Protein AF-A0A7J8LPM2-F1 (afdb_monomer_lite)

Foldseek 3Di:
DPPPPPPPPPPPDPDPPPPPPPVPVQAADEDEDADPDDPVVLPDLPDPDLVSVVSVVVVVCVVSHPYYHYDYDHPVVCVVVVVVVVVCVVVVPQDDDPRHGSPPPDPPPPDD

pLDDT: mean 71.03, std 18.83, range [37.66, 95.5]

Structure (mmCIF, N/CA/C/O backbone):
data_AF-A0A7J8LPM2-F1
#
_entry.id   AF-A0A7J8LPM2-F1
#
loop_
_atom_site.group_PDB
_atom_site.id
_atom_site.type_symbol
_atom_site.label_atom_id
_atom_site.label_alt_id
_atom_site.label_comp_id
_atom_site.label_asym_id
_atom_site.label_entity_id
_atom_site.label_seq_id
_atom_site.pdbx_PDB_ins_code
_atom_site.Cartn_x
_atom_site.Cartn_y
_atom_site.Cartn_z
_atom_site.occupancy
_atom_site.B_iso_or_equiv
_atom_site.auth_seq_id
_atom_site.auth_comp_id
_atom_site.auth_asym_id
_atom_site.auth_atom_id
_atom_site.pdbx_PDB_model_num
ATOM 1 N N . MET A 1 1 ? -30.823 -43.844 43.512 1.00 40.88 1 MET A N 1
ATOM 2 C CA . MET A 1 1 ? -30.180 -44.145 42.213 1.00 40.88 1 MET A CA 1
ATOM 3 C C . MET A 1 1 ? -30.986 -43.443 41.112 1.00 40.88 1 MET A C 1
ATOM 5 O O . MET A 1 1 ? -31.603 -44.057 40.266 1.00 40.88 1 MET A O 1
ATOM 9 N N . ALA A 1 2 ? -31.273 -42.147 41.238 1.00 51.34 2 ALA A N 1
ATOM 10 C CA . ALA A 1 2 ? -30.354 -41.003 41.139 1.00 51.34 2 ALA A CA 1
ATOM 11 C C . ALA A 1 2 ? -29.813 -40.720 39.719 1.00 51.34 2 ALA A C 1
ATOM 13 O O . ALA A 1 2 ? -29.027 -39.791 39.564 1.00 51.34 2 ALA A O 1
ATOM 14 N N . GLU A 1 3 ? -30.278 -41.450 38.698 1.00 52.78 3 GLU A N 1
ATOM 15 C CA . GLU A 1 3 ? -29.857 -41.228 37.304 1.00 52.78 3 GLU A CA 1
ATOM 16 C C . GLU A 1 3 ? -30.965 -40.756 36.351 1.00 52.78 3 GLU A C 1
ATOM 18 O O . GLU A 1 3 ? -30.648 -40.198 35.307 1.00 52.78 3 GLU A O 1
ATOM 23 N N . TYR A 1 4 ? -32.250 -40.862 36.708 1.00 46.81 4 TYR A N 1
ATOM 24 C CA . TYR A 1 4 ? -33.336 -40.554 35.759 1.00 46.81 4 TYR A CA 1
ATOM 25 C C . TYR A 1 4 ? -33.926 -39.130 35.850 1.00 46.81 4 TYR A C 1
ATOM 27 O O . TYR A 1 4 ? -34.658 -38.704 34.965 1.00 46.81 4 TYR A O 1
ATOM 35 N N . GLU A 1 5 ? -33.561 -38.346 36.869 1.00 51.12 5 GLU A N 1
ATOM 36 C CA . GLU A 1 5 ? -34.107 -36.989 37.107 1.00 51.12 5 GLU A CA 1
ATOM 37 C C . GLU A 1 5 ? -33.076 -35.864 36.868 1.00 51.12 5 GLU A C 1
ATOM 39 O O . GLU A 1 5 ? -33.294 -34.710 37.230 1.00 51.12 5 GLU A O 1
ATOM 44 N N . ARG A 1 6 ? -31.929 -36.167 36.237 1.00 44.16 6 ARG A N 1
ATOM 45 C CA . ARG A 1 6 ? -30.886 -35.167 35.913 1.00 44.16 6 ARG A CA 1
ATOM 46 C C . ARG A 1 6 ? -31.003 -34.548 34.515 1.00 44.16 6 ARG A C 1
ATOM 48 O O . ARG A 1 6 ? -30.227 -33.656 34.191 1.00 44.16 6 ARG A O 1
ATOM 55 N N . MET A 1 7 ? -31.985 -34.952 33.705 1.00 51.34 7 MET A N 1
ATOM 56 C CA . MET A 1 7 ? -32.173 -34.442 32.333 1.00 51.34 7 MET A CA 1
ATOM 57 C C . MET A 1 7 ? -33.468 -33.640 32.115 1.00 51.34 7 MET A C 1
ATOM 59 O O . MET A 1 7 ? -33.910 -33.477 30.982 1.00 51.34 7 MET A O 1
ATOM 63 N N . LYS A 1 8 ? -34.083 -33.095 33.175 1.00 55.97 8 LYS A N 1
ATOM 64 C CA . LYS A 1 8 ? -35.316 -32.285 33.061 1.00 55.97 8 LYS A CA 1
ATOM 65 C C . LYS A 1 8 ? -35.225 -30.860 33.614 1.00 55.97 8 LYS A C 1
ATOM 67 O O . LYS A 1 8 ? -36.249 -30.231 33.867 1.00 55.97 8 LYS A O 1
ATOM 72 N N . ALA A 1 9 ? -34.013 -30.319 33.753 1.00 53.06 9 ALA A N 1
ATOM 73 C CA . ALA A 1 9 ? -33.802 -28.969 34.285 1.00 53.06 9 ALA A CA 1
ATOM 74 C C . ALA A 1 9 ? -32.753 -28.125 33.532 1.00 53.06 9 ALA A C 1
ATOM 76 O O . ALA A 1 9 ? -32.191 -27.199 34.106 1.00 53.06 9 ALA A O 1
ATOM 77 N N . MET A 1 10 ? -32.533 -28.367 32.236 1.00 44.91 10 MET A N 1
ATOM 78 C CA . MET A 1 10 ? -31.903 -27.374 31.353 1.00 44.91 10 MET A CA 1
ATOM 79 C C . MET A 1 10 ? -32.964 -26.787 30.420 1.00 44.91 10 MET A C 1
ATOM 81 O O . MET A 1 10 ? -33.069 -27.109 29.241 1.00 44.91 10 MET A O 1
ATOM 85 N N . LYS A 1 11 ? -33.796 -25.917 31.003 1.00 52.72 11 LYS A N 1
ATOM 86 C CA . LYS A 1 11 ? -34.533 -24.896 30.255 1.00 52.72 11 LYS A CA 1
ATOM 87 C C . LYS A 1 11 ? -33.496 -24.051 29.520 1.00 52.72 11 LYS A C 1
ATOM 89 O O . LYS A 1 11 ? -32.777 -23.281 30.147 1.00 52.72 11 LYS A O 1
ATOM 94 N N . ILE A 1 12 ? -33.407 -24.230 28.208 1.00 52.84 12 ILE A N 1
ATOM 95 C CA . ILE A 1 12 ? -32.658 -23.353 27.308 1.00 52.84 12 ILE A CA 1
ATOM 96 C C . ILE A 1 12 ? -33.236 -21.941 27.495 1.00 52.84 12 ILE A C 1
ATOM 98 O O . ILE A 1 12 ? -34.428 -21.767 27.232 1.00 52.84 12 ILE A O 1
ATOM 102 N N . PRO A 1 13 ? -32.478 -20.937 27.972 1.00 48.75 13 PRO A N 1
ATOM 103 C CA . PRO A 1 13 ? -32.971 -19.569 27.964 1.00 48.75 13 PRO A CA 1
ATOM 104 C C . PRO A 1 13 ? -33.079 -19.116 26.499 1.00 48.75 13 PRO A C 1
ATOM 106 O O . PRO A 1 13 ? -32.063 -19.074 25.800 1.00 48.75 13 PRO A O 1
ATOM 109 N N . PRO A 1 14 ? -34.277 -18.770 25.997 1.00 50.62 14 PRO A N 1
ATOM 110 C CA . PRO A 1 14 ? -34.460 -18.338 24.622 1.00 50.62 14 PRO A CA 1
ATOM 111 C C . PRO A 1 14 ? -34.166 -16.841 24.535 1.00 50.62 14 PRO A C 1
ATOM 113 O O . PRO A 1 14 ? -35.047 -16.060 24.212 1.00 50.62 14 PRO A O 1
ATOM 116 N N . ASN A 1 15 ? -32.963 -16.415 24.919 1.00 54.00 15 ASN A N 1
ATOM 117 C CA . ASN A 1 15 ? -32.517 -15.042 24.695 1.00 54.00 15 ASN A CA 1
ATOM 118 C C . ASN A 1 15 ? -31.021 -14.888 24.986 1.00 54.00 15 ASN A C 1
ATOM 120 O O . ASN A 1 15 ? -30.614 -14.198 25.915 1.00 54.00 15 ASN A O 1
ATOM 124 N N . MET A 1 16 ? -30.177 -15.541 24.194 1.00 37.75 16 MET A N 1
ATOM 125 C CA . MET A 1 16 ? -28.843 -14.997 23.965 1.00 37.75 16 MET A CA 1
ATOM 126 C C . MET A 1 16 ? -28.893 -14.279 22.629 1.00 37.75 16 MET A C 1
ATOM 128 O O . MET A 1 16 ? -28.505 -14.811 21.593 1.00 37.75 16 MET A O 1
ATOM 132 N N . ASN A 1 17 ? -29.426 -13.059 22.681 1.00 48.38 17 ASN A N 1
ATOM 133 C CA . ASN A 1 17 ? -29.132 -12.008 21.728 1.00 48.38 17 ASN A CA 1
ATOM 134 C C . ASN A 1 17 ? -27.610 -11.810 21.749 1.00 48.38 17 ASN A C 1
ATOM 136 O O . ASN A 1 17 ? -27.070 -11.041 22.541 1.00 48.38 17 ASN A O 1
ATOM 140 N N . ARG A 1 18 ? -26.906 -12.610 20.943 1.00 41.31 18 ARG A N 1
ATOM 141 C CA . ARG A 1 18 ? -25.456 -12.564 20.748 1.00 41.31 18 ARG A CA 1
ATOM 142 C C . ARG A 1 18 ? -25.112 -11.364 19.874 1.00 41.31 18 ARG A C 1
ATOM 144 O O . ARG A 1 18 ? -24.443 -11.485 18.857 1.00 41.31 18 ARG A O 1
ATOM 151 N N . ASN A 1 19 ? -25.543 -10.189 20.316 1.00 40.03 19 ASN A N 1
ATOM 152 C CA . ASN A 1 19 ? -24.839 -8.957 20.037 1.00 40.03 19 ASN A CA 1
ATOM 153 C C . ASN A 1 19 ? -23.576 -8.971 20.894 1.00 40.03 19 ASN A C 1
ATOM 155 O O . ASN A 1 19 ? -23.446 -8.209 21.848 1.00 40.03 19 ASN A O 1
ATOM 159 N N . TYR A 1 20 ? -22.608 -9.806 20.517 1.00 42.62 20 TYR A N 1
ATOM 160 C CA . TYR A 1 20 ? -21.223 -9.409 20.703 1.00 42.62 20 TYR A CA 1
ATOM 161 C C . TYR A 1 20 ? -20.982 -8.297 19.676 1.00 42.62 20 TYR A C 1
ATOM 163 O O . TYR A 1 20 ? -20.314 -8.483 18.665 1.00 42.62 20 TYR A O 1
ATOM 171 N N . ARG A 1 21 ? -21.575 -7.119 19.914 1.00 42.75 21 ARG A N 1
ATOM 172 C CA . ARG A 1 21 ? -20.892 -5.890 19.546 1.00 42.75 21 ARG A CA 1
ATOM 173 C C . ARG A 1 21 ? -19.687 -5.882 20.462 1.00 42.75 21 ARG A C 1
ATOM 175 O O . ARG A 1 21 ? -19.736 -5.363 21.570 1.00 42.75 21 ARG A O 1
ATOM 182 N N . ILE A 1 22 ? -18.638 -6.564 20.023 1.00 50.50 22 ILE A N 1
ATOM 183 C CA . ILE A 1 22 ? -17.316 -6.121 20.384 1.00 50.50 22 ILE A CA 1
ATOM 184 C C . ILE A 1 22 ? -17.299 -4.722 19.768 1.00 50.50 22 ILE A C 1
ATOM 186 O O . ILE A 1 22 ? -17.231 -4.566 18.550 1.00 50.50 22 ILE A O 1
ATOM 190 N N . GLU A 1 23 ? -17.539 -3.703 20.589 1.00 50.66 23 GLU A N 1
ATOM 191 C CA . GLU A 1 23 ? -16.951 -2.399 20.330 1.00 50.66 23 GLU A CA 1
ATOM 192 C C . GLU A 1 23 ? -15.443 -2.658 20.397 1.00 50.66 23 GLU A C 1
ATOM 194 O O . GLU A 1 23 ? -14.805 -2.463 21.426 1.00 50.66 23 GLU A O 1
ATOM 199 N N . GLU A 1 24 ? -14.894 -3.267 19.339 1.00 59.62 24 GLU A N 1
ATOM 200 C CA . GLU A 1 24 ? -13.465 -3.241 19.102 1.00 59.62 24 GLU A CA 1
ATOM 201 C C . GLU A 1 24 ? -13.183 -1.762 18.928 1.00 59.62 24 GLU A C 1
ATOM 203 O O . GLU A 1 24 ? -13.648 -1.148 17.965 1.00 59.62 24 GLU A O 1
ATOM 208 N N . ASP A 1 25 ? -12.553 -1.181 19.946 1.00 72.81 25 ASP A N 1
ATOM 209 C CA . ASP A 1 25 ? -12.075 0.189 19.925 1.00 72.81 25 ASP A CA 1
ATOM 210 C C . ASP A 1 25 ? -11.389 0.403 18.575 1.00 72.81 25 ASP A C 1
ATOM 212 O O . ASP A 1 25 ? -10.433 -0.305 18.235 1.00 72.81 25 ASP A O 1
ATOM 216 N N . ILE A 1 26 ? -11.986 1.254 17.737 1.00 72.62 26 ILE A N 1
ATOM 217 C CA . ILE A 1 26 ? -11.615 1.331 16.327 1.00 72.62 26 ILE A CA 1
ATOM 218 C C . ILE A 1 26 ? -10.122 1.695 16.289 1.00 72.62 26 ILE A C 1
ATOM 220 O O . ILE A 1 26 ? -9.735 2.731 16.834 1.00 72.62 26 ILE A O 1
ATOM 224 N N . PRO A 1 27 ? -9.257 0.876 15.668 1.00 85.69 27 PRO A N 1
ATOM 225 C CA . PRO A 1 27 ? -7.823 0.994 15.869 1.00 85.69 27 PRO A CA 1
ATOM 226 C C . PRO A 1 27 ? -7.274 2.322 15.338 1.00 85.69 27 PRO A C 1
ATOM 228 O O . PRO A 1 27 ? -7.667 2.814 14.273 1.00 85.69 27 PRO A O 1
ATOM 231 N N . ARG A 1 28 ? -6.308 2.875 16.078 1.00 91.06 28 ARG A N 1
ATOM 232 C CA . ARG A 1 28 ? -5.451 3.986 15.647 1.00 91.06 28 ARG A CA 1
ATOM 233 C C . ARG A 1 28 ? -4.123 3.403 15.186 1.00 91.06 28 ARG A C 1
ATOM 235 O O . ARG A 1 28 ? -3.488 2.656 15.928 1.00 91.06 28 ARG A O 1
ATOM 242 N N . VAL A 1 29 ? -3.714 3.712 13.961 1.00 90.56 29 VAL A N 1
ATOM 243 C CA . VAL A 1 29 ? -2.535 3.097 13.336 1.00 90.56 29 VAL A CA 1
ATOM 244 C C . VAL A 1 29 ? -1.554 4.140 12.817 1.00 90.56 29 VAL A C 1
ATOM 246 O O . VAL A 1 29 ? -1.949 5.168 12.269 1.00 90.56 29 VAL A O 1
ATOM 249 N N . THR A 1 30 ? -0.262 3.836 12.940 1.00 91.38 30 THR A N 1
ATOM 250 C CA . THR A 1 30 ? 0.824 4.617 12.337 1.00 91.38 30 THR A CA 1
ATOM 251 C C . THR A 1 30 ? 1.458 3.816 11.208 1.00 91.38 30 THR A C 1
ATOM 253 O O . THR A 1 30 ? 1.932 2.700 11.416 1.00 91.38 30 THR A O 1
ATOM 256 N N . ILE A 1 31 ? 1.480 4.394 10.010 1.00 90.00 31 ILE A N 1
ATOM 257 C CA . ILE A 1 31 ? 2.105 3.823 8.819 1.00 90.00 31 ILE A CA 1
ATOM 258 C C . ILE A 1 31 ? 3.464 4.492 8.624 1.00 90.00 31 ILE A C 1
ATOM 260 O O . ILE A 1 31 ? 3.544 5.691 8.343 1.00 90.00 31 ILE A O 1
ATOM 264 N N . HIS A 1 32 ? 4.528 3.700 8.748 1.00 92.38 32 HIS A N 1
ATOM 265 C CA . HIS A 1 32 ? 5.892 4.127 8.453 1.00 92.38 32 HIS A CA 1
ATOM 266 C C . HIS A 1 32 ? 6.239 3.875 6.985 1.00 92.38 32 HIS A C 1
ATOM 268 O O . HIS A 1 32 ? 5.957 2.802 6.454 1.00 92.38 32 HIS A O 1
ATOM 274 N N . PHE A 1 33 ? 6.877 4.846 6.337 1.00 90.50 33 PHE A N 1
ATOM 275 C CA . PHE A 1 33 ? 7.304 4.727 4.943 1.00 90.50 33 PHE A CA 1
ATOM 276 C C . PHE A 1 33 ? 8.568 5.554 4.678 1.00 90.50 33 PHE A C 1
ATOM 278 O O . PHE A 1 33 ? 8.796 6.572 5.324 1.00 90.50 33 PHE A O 1
ATOM 285 N N . ASP A 1 34 ? 9.385 5.133 3.716 1.00 91.50 34 ASP A N 1
ATOM 286 C CA . ASP A 1 34 ? 10.625 5.814 3.301 1.00 91.50 34 ASP A CA 1
ATOM 287 C C . ASP A 1 34 ? 10.538 6.453 1.903 1.00 91.50 34 ASP A C 1
ATOM 289 O O . ASP A 1 34 ? 11.494 7.057 1.413 1.00 91.50 34 ASP A O 1
ATOM 293 N N . ALA A 1 35 ? 9.387 6.311 1.243 1.00 86.94 35 ALA A N 1
ATOM 294 C CA . ALA A 1 35 ? 9.101 6.951 -0.033 1.00 86.94 35 ALA A CA 1
ATOM 295 C C . ALA A 1 35 ? 8.736 8.433 0.153 1.00 86.94 35 ALA A C 1
ATOM 297 O O . ALA A 1 35 ? 8.167 8.837 1.165 1.00 86.94 35 ALA A O 1
ATOM 298 N N . VAL A 1 36 ? 8.993 9.255 -0.863 1.00 77.69 36 VAL A N 1
ATOM 299 C CA . VAL A 1 36 ? 8.492 10.635 -0.884 1.00 77.69 36 VAL A CA 1
ATOM 300 C C . VAL A 1 36 ? 6.984 10.582 -1.155 1.00 77.69 36 VAL A C 1
ATOM 302 O O . VAL A 1 36 ? 6.558 10.396 -2.292 1.00 77.69 36 VAL A O 1
ATOM 305 N N . PHE A 1 37 ? 6.169 10.676 -0.102 1.00 66.62 37 PHE A N 1
ATOM 306 C CA . PHE A 1 37 ? 4.707 10.647 -0.203 1.00 66.62 37 PHE A CA 1
ATOM 307 C C . PHE A 1 37 ? 4.150 12.061 -0.400 1.00 66.62 37 PHE A C 1
ATOM 309 O O . PHE A 1 37 ? 4.256 12.902 0.492 1.00 66.62 37 PHE A O 1
ATOM 316 N N . ASP A 1 38 ? 3.516 12.317 -1.548 1.00 64.50 38 ASP A N 1
ATOM 317 C CA . ASP A 1 38 ? 2.707 13.523 -1.753 1.00 64.50 38 ASP A CA 1
ATOM 318 C C . ASP A 1 38 ? 1.233 13.210 -1.463 1.00 64.50 38 ASP A C 1
ATOM 320 O O . ASP A 1 38 ? 0.527 12.596 -2.270 1.00 64.50 38 ASP A O 1
ATOM 324 N N . SER A 1 39 ? 0.751 13.659 -0.302 1.00 62.19 39 SER A N 1
ATOM 325 C CA . SER A 1 39 ? -0.631 13.463 0.151 1.00 62.19 39 SER A CA 1
ATOM 326 C C . SER A 1 39 ? -1.680 14.102 -0.770 1.00 62.19 39 SER A C 1
ATOM 328 O O . SER A 1 39 ? -2.865 13.769 -0.674 1.00 62.19 39 SER A O 1
ATOM 330 N N . ARG A 1 40 ? -1.272 14.981 -1.700 1.00 59.16 40 ARG A N 1
ATOM 331 C CA . ARG A 1 40 ? -2.167 15.617 -2.679 1.00 59.16 40 ARG A CA 1
ATOM 332 C C . ARG A 1 40 ? -2.732 14.628 -3.700 1.00 59.16 40 ARG A C 1
ATOM 334 O O . ARG A 1 40 ? -3.880 14.793 -4.106 1.00 59.16 40 ARG A O 1
ATOM 341 N N . ASN A 1 41 ? -1.992 13.572 -4.043 1.00 57.19 41 ASN A N 1
ATOM 342 C CA . ASN A 1 41 ? -2.429 12.562 -5.019 1.00 57.19 41 ASN A CA 1
ATOM 343 C C . ASN A 1 41 ? -3.358 11.489 -4.425 1.00 57.19 41 ASN A C 1
ATOM 345 O O . ASN A 1 41 ? -3.999 10.743 -5.158 1.00 57.19 41 ASN A O 1
ATOM 349 N N . PHE A 1 42 ? -3.498 11.434 -3.097 1.00 60.03 42 PHE A N 1
ATOM 350 C CA . PHE A 1 42 ? -4.348 10.448 -2.423 1.00 60.03 42 PHE A CA 1
ATOM 351 C C . PHE A 1 42 ? -5.857 10.721 -2.591 1.00 60.03 42 PHE A C 1
ATOM 353 O O . PHE A 1 42 ? -6.678 9.878 -2.238 1.00 60.03 42 PHE A O 1
ATOM 360 N N . LYS A 1 43 ? -6.248 11.897 -3.109 1.00 58.97 43 LYS A N 1
ATOM 361 C CA . LYS A 1 43 ? -7.652 12.348 -3.167 1.00 58.97 43 LYS A CA 1
ATOM 362 C C . LYS A 1 43 ? -8.426 11.928 -4.421 1.00 58.97 43 LYS A C 1
ATOM 364 O O . LYS A 1 43 ? -9.651 11.971 -4.386 1.00 58.97 43 LYS A O 1
ATOM 369 N N . SER A 1 44 ? -7.771 11.524 -5.510 1.00 57.47 44 SER A N 1
ATOM 370 C CA . SER A 1 44 ? -8.461 11.203 -6.768 1.00 57.47 44 SER A CA 1
ATOM 371 C C . SER A 1 44 ? -8.259 9.743 -7.175 1.00 57.47 44 SER A C 1
ATOM 373 O O . SER A 1 44 ? -7.331 9.411 -7.903 1.00 57.47 44 SER A O 1
ATOM 375 N N . ALA A 1 45 ? -9.189 8.873 -6.780 1.00 57.31 45 ALA A N 1
ATOM 376 C CA . ALA A 1 45 ? -9.292 7.488 -7.262 1.00 57.31 45 ALA A CA 1
ATOM 377 C C . ALA A 1 45 ? -9.915 7.377 -8.679 1.00 57.31 45 ALA A C 1
ATOM 379 O O . ALA A 1 45 ? -10.513 6.357 -9.029 1.00 57.31 45 ALA A O 1
ATOM 380 N N . ILE A 1 46 ? -9.836 8.455 -9.471 1.00 59.62 46 ILE A N 1
ATOM 381 C CA . ILE A 1 46 ? -10.463 8.566 -10.801 1.00 59.62 46 ILE A CA 1
ATOM 382 C C . ILE A 1 46 ? -9.629 7.834 -11.867 1.00 59.62 46 ILE A C 1
ATOM 384 O O . ILE A 1 46 ? -10.157 7.451 -12.910 1.00 59.62 46 ILE A O 1
ATOM 388 N N . ASP A 1 47 ? -8.347 7.592 -11.594 1.00 64.25 47 ASP A N 1
ATOM 389 C CA . ASP A 1 47 ? -7.473 6.842 -12.491 1.00 64.25 47 ASP A CA 1
ATOM 390 C C . ASP A 1 47 ? -7.870 5.347 -12.541 1.00 64.25 47 ASP A C 1
ATOM 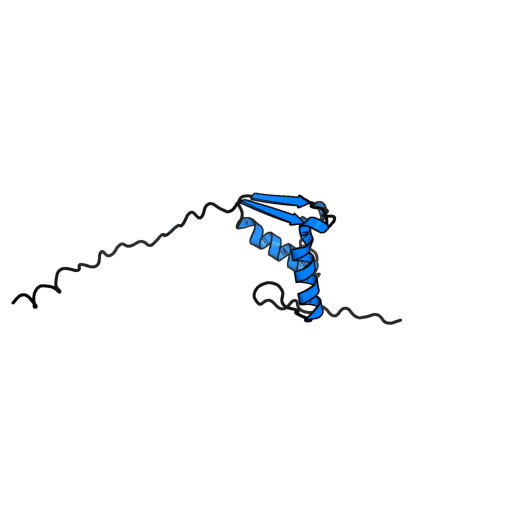392 O O . ASP A 1 47 ? -8.145 4.724 -11.514 1.00 64.25 47 ASP A O 1
ATOM 396 N N . LYS A 1 48 ? -7.929 4.777 -13.753 1.00 70.19 48 LYS A N 1
ATOM 397 C CA . LYS A 1 48 ? -8.205 3.350 -14.019 1.00 70.19 48 LYS A CA 1
ATOM 398 C C . LYS A 1 48 ? -6.925 2.503 -14.079 1.00 70.19 48 LYS A C 1
ATOM 400 O O . LYS A 1 48 ? -6.994 1.327 -14.424 1.00 70.19 48 LYS A O 1
ATOM 405 N N . SER A 1 49 ? -5.766 3.088 -13.784 1.00 79.62 49 SER A N 1
ATOM 406 C CA . SER A 1 49 ? -4.504 2.365 -13.656 1.00 79.62 49 SER A CA 1
ATOM 407 C C . SER A 1 49 ? -4.518 1.369 -12.488 1.00 79.62 49 SER A C 1
ATOM 409 O O . SER A 1 49 ? -5.342 1.452 -11.574 1.00 79.62 49 SER A O 1
ATOM 411 N N . VAL A 1 50 ? -3.547 0.449 -12.483 1.00 78.00 50 VAL A N 1
ATOM 412 C CA . VAL A 1 50 ? -3.280 -0.452 -11.345 1.00 78.00 50 VAL A CA 1
ATOM 413 C C . VAL A 1 50 ? -3.100 0.343 -10.045 1.00 78.00 50 VAL A C 1
ATOM 415 O O . VAL A 1 50 ? -3.622 -0.039 -9.002 1.00 78.00 50 VAL A O 1
ATOM 418 N N . ILE A 1 51 ? -2.439 1.502 -10.117 1.00 79.31 51 ILE A N 1
ATOM 419 C CA . ILE A 1 51 ? -2.268 2.405 -8.974 1.00 79.31 51 ILE A CA 1
ATOM 420 C C . ILE A 1 51 ? -3.612 2.975 -8.510 1.00 79.31 51 ILE A C 1
ATOM 422 O O . ILE A 1 51 ? -3.870 3.025 -7.310 1.00 79.31 51 ILE A O 1
ATOM 426 N N . GLY A 1 52 ? -4.495 3.357 -9.434 1.00 79.56 52 GLY A N 1
ATOM 427 C CA . GLY A 1 52 ? -5.841 3.825 -9.103 1.00 79.56 52 GLY A CA 1
ATOM 428 C C . GLY A 1 52 ? -6.699 2.769 -8.395 1.00 79.56 52 GLY A C 1
ATOM 429 O O . GLY A 1 52 ? -7.424 3.107 -7.455 1.00 79.56 52 GLY A O 1
ATOM 430 N N . ALA A 1 53 ? -6.580 1.496 -8.790 1.00 80.62 53 ALA A N 1
ATOM 431 C CA . ALA A 1 53 ? -7.232 0.375 -8.106 1.00 80.62 53 ALA A CA 1
ATOM 432 C C . ALA A 1 53 ? -6.706 0.212 -6.669 1.00 80.62 53 ALA A C 1
ATOM 434 O O . ALA A 1 53 ? -7.491 0.245 -5.725 1.00 80.62 53 ALA A O 1
ATOM 435 N N . ILE A 1 54 ? -5.381 0.198 -6.494 1.00 81.31 54 ILE A N 1
ATOM 436 C CA . ILE A 1 54 ? -4.731 0.125 -5.175 1.00 81.31 54 ILE A CA 1
ATOM 437 C C . ILE A 1 54 ? -5.163 1.293 -4.274 1.00 81.31 54 ILE A C 1
ATOM 439 O O . ILE A 1 54 ? -5.517 1.094 -3.113 1.00 81.31 54 ILE A O 1
ATOM 443 N N . ILE A 1 55 ? -5.172 2.528 -4.796 1.00 81.12 55 ILE A N 1
ATOM 444 C CA . ILE A 1 55 ? -5.613 3.712 -4.040 1.00 81.12 55 ILE A CA 1
ATOM 445 C C . ILE A 1 55 ? -7.067 3.547 -3.595 1.00 81.12 55 ILE A C 1
ATOM 447 O O . ILE A 1 55 ? -7.393 3.856 -2.450 1.00 81.12 55 ILE A O 1
ATOM 451 N N . ARG A 1 56 ? -7.942 3.057 -4.477 1.00 82.44 56 ARG A N 1
ATOM 452 C CA . ARG A 1 56 ? -9.354 2.824 -4.162 1.00 82.44 56 ARG A CA 1
ATOM 453 C C . ARG A 1 56 ? -9.522 1.808 -3.040 1.00 82.44 56 ARG A C 1
ATOM 455 O O . ARG A 1 56 ? -10.286 2.071 -2.115 1.00 82.44 56 ARG A O 1
ATOM 462 N N . ASP A 1 57 ? -8.787 0.707 -3.081 1.00 84.06 57 ASP A N 1
ATOM 463 C CA . ASP A 1 57 ? -8.856 -0.318 -2.040 1.00 84.06 57 ASP A CA 1
ATOM 464 C C . ASP A 1 57 ? -8.374 0.222 -0.693 1.00 84.06 57 ASP A C 1
ATOM 466 O O . ASP A 1 57 ? -9.031 0.011 0.329 1.00 84.06 57 ASP A O 1
ATOM 470 N N . ILE A 1 58 ? -7.302 1.022 -0.684 1.00 82.88 58 ILE A N 1
ATOM 471 C CA . ILE A 1 58 ? -6.845 1.716 0.528 1.00 82.88 58 ILE A CA 1
ATOM 472 C C . ILE A 1 58 ? -7.941 2.653 1.065 1.00 82.88 58 ILE A C 1
ATOM 474 O O . ILE A 1 58 ? -8.222 2.640 2.266 1.00 82.88 58 ILE A O 1
ATOM 478 N N . GLN A 1 59 ? -8.600 3.441 0.204 1.00 83.88 59 GLN A N 1
ATOM 479 C CA . GLN A 1 59 ? -9.712 4.308 0.626 1.00 83.88 59 GLN A CA 1
ATOM 480 C C . GLN A 1 59 ? -10.889 3.505 1.186 1.00 83.88 59 GLN A C 1
ATOM 482 O O . GLN A 1 59 ? -11.482 3.920 2.176 1.00 83.88 59 GLN A O 1
ATOM 487 N N . ASN A 1 60 ? -11.203 2.347 0.603 1.00 86.00 60 ASN A N 1
ATOM 488 C CA . ASN A 1 60 ? -12.285 1.480 1.072 1.00 86.00 60 ASN A CA 1
ATOM 489 C C . ASN A 1 60 ? -11.989 0.860 2.444 1.00 86.00 60 ASN A C 1
ATOM 491 O O . ASN A 1 60 ? -12.916 0.578 3.199 1.00 86.00 60 ASN A O 1
ATOM 495 N N . LYS A 1 61 ? -10.711 0.661 2.786 1.00 85.50 61 LYS A N 1
ATOM 496 C CA . LYS A 1 61 ? -10.281 0.151 4.099 1.00 85.50 61 LYS A CA 1
ATOM 497 C C . LYS A 1 61 ? -10.151 1.244 5.158 1.00 85.50 61 LYS A C 1
ATOM 499 O O . LYS A 1 61 ? -10.205 0.945 6.346 1.00 85.50 61 LYS A O 1
ATOM 504 N N . LYS A 1 62 ? -10.011 2.508 4.752 1.00 85.50 62 LYS A N 1
ATOM 505 C CA . LYS A 1 62 ? -9.853 3.653 5.659 1.00 85.50 62 LYS A CA 1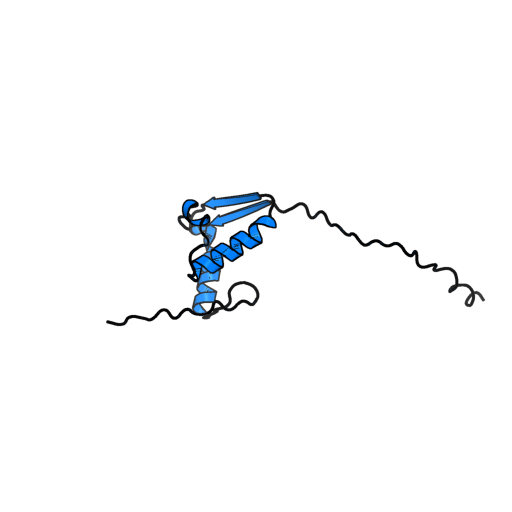
ATOM 506 C C . LYS A 1 62 ? -10.940 3.766 6.749 1.00 85.50 62 LYS A C 1
ATOM 508 O O . LYS A 1 62 ? -10.557 4.060 7.877 1.00 85.50 62 LYS A O 1
ATOM 513 N N . PRO A 1 63 ? -12.244 3.519 6.489 1.00 87.62 63 PRO A N 1
ATOM 514 C CA . PRO A 1 63 ? -13.287 3.598 7.517 1.00 87.62 63 PRO A CA 1
ATOM 515 C C . PRO A 1 63 ? -13.130 2.597 8.670 1.00 87.62 63 PRO A C 1
ATOM 517 O O . PRO A 1 63 ? -13.778 2.763 9.696 1.00 87.62 63 PRO A O 1
ATOM 520 N N . CYS A 1 64 ? -12.286 1.570 8.523 1.00 88.00 64 CYS A N 1
ATOM 521 C CA . CYS A 1 64 ? -12.001 0.600 9.581 1.00 88.00 64 CYS A CA 1
ATOM 522 C C . CYS A 1 64 ? -11.061 1.142 10.673 1.00 88.00 64 CYS A C 1
ATOM 524 O O . CYS A 1 64 ? -10.769 0.421 11.622 1.00 88.00 64 CYS A O 1
ATOM 526 N N . PHE A 1 65 ? -10.566 2.375 10.538 1.00 86.81 65 PHE A N 1
ATOM 527 C CA . PHE A 1 65 ? -9.604 2.984 11.451 1.00 86.81 65 PHE A CA 1
ATOM 528 C C . PHE A 1 65 ? -10.136 4.313 11.977 1.00 86.81 65 PHE A C 1
ATOM 530 O O . PHE A 1 65 ? -10.688 5.116 11.224 1.00 86.81 65 PHE A O 1
ATOM 537 N N . GLN A 1 66 ? -9.927 4.566 13.268 1.00 88.62 66 GLN A N 1
ATOM 538 C CA . GLN A 1 66 ? -10.299 5.834 13.888 1.00 88.62 66 GLN A CA 1
ATOM 539 C C . GLN A 1 66 ? -9.333 6.929 13.441 1.00 88.62 66 GLN A C 1
ATOM 541 O O . GLN A 1 66 ? -9.732 8.059 13.166 1.00 88.62 66 GLN A O 1
ATOM 546 N N . GLU A 1 67 ? -8.052 6.575 13.349 1.00 87.06 67 GLU A N 1
ATOM 547 C CA . GLU A 1 67 ? -6.985 7.469 12.935 1.00 87.06 67 GLU A CA 1
ATOM 548 C C . GLU A 1 67 ? -5.895 6.697 12.193 1.00 87.06 67 GLU A C 1
ATOM 550 O O . GLU A 1 67 ? -5.511 5.593 12.585 1.00 87.06 67 GLU A O 1
ATOM 555 N N . ILE A 1 68 ? -5.380 7.311 11.127 1.00 88.19 68 ILE A N 1
ATOM 556 C CA . ILE A 1 68 ? -4.225 6.825 10.377 1.00 88.19 68 ILE A CA 1
ATOM 557 C C . ILE A 1 68 ? -3.197 7.951 10.334 1.00 88.19 68 ILE A C 1
ATOM 559 O O . ILE A 1 68 ? -3.441 8.995 9.723 1.00 88.19 68 ILE A O 1
ATOM 563 N N . ILE A 1 69 ? -2.049 7.730 10.967 1.00 88.38 69 ILE A N 1
ATOM 564 C CA . ILE A 1 69 ? -0.919 8.659 10.976 1.00 88.38 69 ILE A CA 1
ATOM 565 C C . ILE A 1 69 ? 0.111 8.175 9.961 1.00 88.38 69 ILE A C 1
ATOM 567 O O . ILE A 1 69 ? 0.533 7.022 9.985 1.00 88.38 69 ILE A O 1
ATOM 571 N N . PHE A 1 70 ? 0.541 9.065 9.073 1.00 87.12 70 PHE A N 1
ATOM 572 C CA . PHE A 1 70 ? 1.591 8.791 8.097 1.00 87.12 70 PHE A CA 1
ATOM 573 C C . PHE A 1 70 ? 2.903 9.391 8.597 1.00 87.12 70 PHE A C 1
ATOM 575 O O . PHE A 1 70 ? 3.001 10.608 8.752 1.00 87.12 70 PHE A O 1
ATOM 582 N N . GLN A 1 71 ? 3.913 8.551 8.828 1.00 90.06 71 GLN A N 1
ATOM 583 C CA . GLN A 1 71 ? 5.220 8.986 9.310 1.00 90.06 71 GLN A CA 1
ATOM 584 C C . GLN A 1 71 ? 6.335 8.580 8.345 1.00 90.06 71 GLN A C 1
ATOM 586 O O . GLN A 1 71 ? 6.592 7.399 8.110 1.00 90.06 71 GLN A O 1
ATOM 591 N N . HIS A 1 72 ? 7.032 9.586 7.820 1.00 91.06 72 HIS A N 1
ATOM 592 C CA . HIS A 1 72 ? 8.220 9.368 7.008 1.00 91.06 72 HIS A CA 1
ATOM 593 C C . HIS A 1 72 ? 9.398 8.932 7.888 1.00 91.06 72 HIS A C 1
ATOM 595 O O . HIS A 1 72 ? 9.697 9.568 8.902 1.00 91.06 72 HIS A O 1
ATOM 601 N N . ILE A 1 73 ? 10.084 7.869 7.477 1.00 94.00 73 ILE A N 1
ATOM 602 C CA . ILE A 1 73 ? 11.272 7.326 8.136 1.00 94.00 73 ILE A CA 1
ATOM 603 C C . ILE A 1 73 ? 12.422 7.188 7.139 1.00 94.00 73 ILE A C 1
ATOM 605 O O . ILE A 1 73 ? 12.225 7.104 5.931 1.00 94.00 73 ILE A O 1
ATOM 609 N N . HIS A 1 74 ? 13.656 7.147 7.639 1.00 94.38 74 HIS A N 1
ATOM 610 C CA . HIS A 1 74 ? 14.807 6.889 6.779 1.00 94.38 74 HIS A CA 1
ATOM 611 C C . HIS A 1 74 ? 14.768 5.456 6.223 1.00 94.38 74 HIS A C 1
ATOM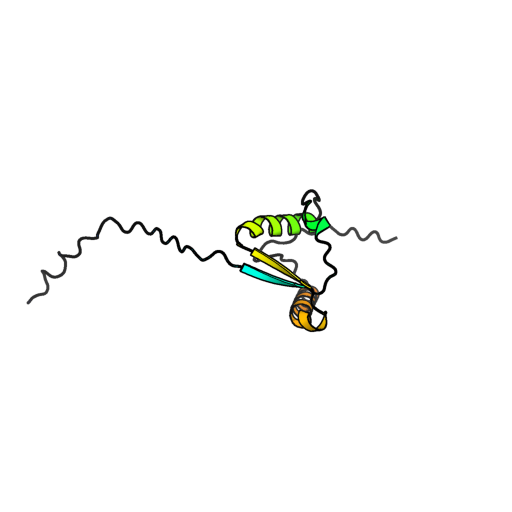 613 O O . HIS A 1 74 ? 14.330 4.532 6.913 1.00 94.38 74 HIS A O 1
ATOM 619 N N . LYS A 1 75 ? 15.311 5.245 5.017 1.00 91.50 75 LYS A N 1
ATOM 620 C CA . LYS A 1 75 ? 15.341 3.935 4.335 1.00 91.50 75 LYS A CA 1
ATOM 621 C C . LYS A 1 75 ? 15.908 2.809 5.198 1.00 91.50 75 LYS A C 1
ATOM 623 O O . LYS A 1 75 ? 15.415 1.686 5.161 1.00 91.50 75 LYS A O 1
ATOM 628 N N . SER A 1 76 ? 16.917 3.111 6.018 1.00 94.06 76 SER A N 1
ATOM 629 C CA . SER A 1 76 ? 17.508 2.136 6.947 1.00 94.06 76 SER A CA 1
ATOM 630 C C . SER A 1 76 ? 16.511 1.613 7.987 1.00 94.06 76 SER A C 1
ATOM 632 O O . SER A 1 76 ? 16.656 0.483 8.440 1.00 94.06 76 SER A O 1
ATOM 634 N N . GLY A 1 77 ? 15.494 2.405 8.341 1.00 92.44 77 GLY A N 1
ATOM 635 C CA . GLY A 1 77 ? 14.402 2.009 9.230 1.00 92.44 77 GLY A CA 1
ATOM 636 C C . GLY A 1 77 ? 13.308 1.185 8.544 1.00 92.44 77 GLY A C 1
ATOM 637 O O . GLY A 1 77 ? 12.572 0.492 9.236 1.00 92.44 77 GLY A O 1
ATOM 638 N N . ASN A 1 78 ? 13.218 1.208 7.206 1.00 95.25 78 ASN A N 1
ATOM 639 C CA . ASN A 1 78 ? 12.227 0.443 6.432 1.00 95.25 78 ASN A CA 1
ATOM 640 C C . ASN A 1 78 ? 12.819 -0.801 5.738 1.00 95.25 78 ASN A C 1
ATOM 642 O O . ASN A 1 78 ? 12.258 -1.346 4.787 1.00 95.25 78 ASN A O 1
ATOM 646 N N . LEU A 1 79 ? 13.984 -1.263 6.203 1.00 95.06 79 LEU A N 1
ATOM 647 C CA . LEU A 1 79 ? 14.751 -2.317 5.539 1.00 95.06 79 LEU A CA 1
ATOM 648 C C . LEU A 1 79 ? 13.995 -3.650 5.456 1.00 95.06 79 LEU A C 1
ATOM 650 O O . LEU A 1 79 ? 14.160 -4.386 4.487 1.00 95.06 79 LEU A O 1
ATOM 654 N N . HIS A 1 80 ? 13.170 -3.965 6.457 1.00 94.62 80 HIS A N 1
ATOM 655 C CA . HIS A 1 80 ? 12.386 -5.197 6.460 1.00 94.62 80 HIS A CA 1
ATOM 656 C C . HIS A 1 80 ? 11.335 -5.204 5.343 1.00 94.62 80 HIS A C 1
ATOM 658 O O . HIS A 1 80 ? 11.299 -6.150 4.562 1.00 94.62 80 HIS A O 1
ATOM 664 N N . ALA A 1 81 ? 10.551 -4.129 5.212 1.00 93.31 81 ALA A N 1
ATOM 6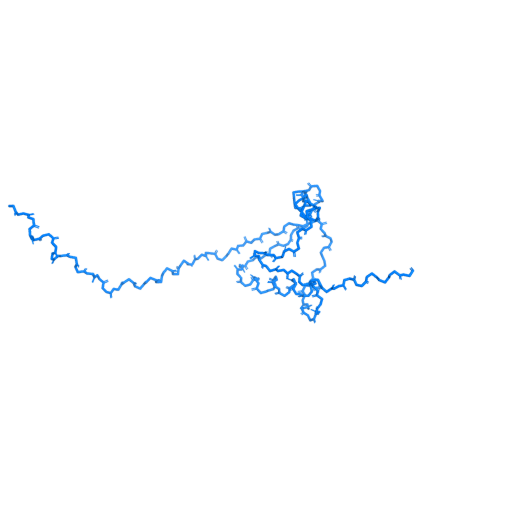65 C CA . ALA A 1 81 ? 9.573 -4.001 4.134 1.00 93.31 81 ALA A CA 1
ATOM 666 C C . ALA A 1 81 ? 10.253 -4.008 2.757 1.00 93.31 81 ALA A C 1
ATOM 668 O O . ALA A 1 81 ? 9.774 -4.666 1.838 1.00 93.31 81 ALA A O 1
ATOM 669 N N . HIS A 1 82 ? 11.407 -3.342 2.634 1.00 93.88 82 HIS A N 1
ATOM 670 C CA . HIS A 1 82 ? 12.199 -3.365 1.405 1.00 93.88 82 HIS A CA 1
ATOM 671 C C . HIS A 1 82 ? 12.643 -4.784 1.023 1.00 93.88 82 HIS A C 1
ATOM 673 O O . HIS A 1 82 ? 12.485 -5.183 -0.128 1.00 93.88 82 HIS A O 1
ATOM 679 N N . ARG A 1 83 ? 13.182 -5.555 1.978 1.00 95.50 83 ARG A N 1
ATOM 680 C CA . ARG A 1 83 ? 13.596 -6.946 1.738 1.00 95.50 83 ARG A CA 1
ATOM 681 C C . ARG A 1 83 ? 12.414 -7.822 1.351 1.00 95.50 83 ARG A C 1
ATOM 683 O O . ARG A 1 83 ? 12.521 -8.539 0.372 1.00 95.50 83 ARG A O 1
ATOM 690 N N . LEU A 1 84 ? 11.288 -7.704 2.055 1.00 92.88 84 LEU A N 1
ATOM 691 C CA . LEU A 1 84 ? 10.083 -8.464 1.733 1.00 92.88 84 LEU A CA 1
ATOM 692 C C . LEU A 1 84 ? 9.615 -8.192 0.298 1.00 92.88 84 LEU A C 1
ATOM 694 O O . LEU A 1 84 ? 9.394 -9.132 -0.452 1.00 92.88 84 LEU A O 1
ATOM 698 N N . ALA A 1 85 ? 9.523 -6.919 -0.096 1.00 89.88 85 ALA A N 1
ATOM 699 C CA . ALA A 1 85 ? 9.123 -6.538 -1.450 1.00 89.88 85 ALA A CA 1
ATOM 700 C C . ALA A 1 85 ? 10.112 -7.022 -2.523 1.00 89.88 85 ALA A C 1
ATOM 702 O O . ALA A 1 85 ? 9.711 -7.368 -3.631 1.00 89.88 85 ALA A O 1
ATOM 703 N N . LYS A 1 86 ? 11.411 -7.037 -2.207 1.00 93.75 86 LYS A N 1
ATOM 704 C CA . LYS A 1 86 ? 12.437 -7.561 -3.108 1.00 93.75 86 LYS A CA 1
ATOM 705 C C . LYS A 1 86 ? 12.330 -9.078 -3.254 1.00 93.75 86 LYS A C 1
ATOM 707 O O . LYS A 1 86 ? 12.337 -9.574 -4.372 1.00 93.75 86 LYS A O 1
ATOM 712 N N . ASP A 1 87 ? 12.182 -9.794 -2.146 1.00 94.06 87 ASP A N 1
ATOM 713 C CA . ASP A 1 87 ? 12.092 -11.251 -2.144 1.00 94.06 87 ASP A CA 1
ATOM 714 C C . ASP A 1 87 ? 10.840 -11.739 -2.891 1.00 94.06 87 ASP A C 1
ATOM 716 O O . ASP A 1 87 ? 10.912 -12.731 -3.614 1.00 94.06 87 ASP A O 1
ATOM 720 N N . THR A 1 88 ? 9.698 -11.054 -2.756 1.00 91.06 88 THR A N 1
ATOM 721 C CA . THR A 1 88 ? 8.471 -11.398 -3.499 1.00 91.06 88 THR A CA 1
ATOM 722 C C . THR A 1 88 ? 8.598 -11.097 -4.990 1.00 91.06 88 THR A C 1
ATOM 724 O O . THR A 1 88 ? 8.156 -11.900 -5.814 1.00 91.06 88 THR A O 1
ATOM 727 N N . LEU A 1 89 ? 9.260 -9.991 -5.351 1.00 88.69 89 LEU A N 1
ATOM 728 C CA . LEU A 1 89 ? 9.584 -9.669 -6.741 1.00 88.69 89 LEU A CA 1
ATOM 729 C C . LEU A 1 89 ? 10.503 -10.730 -7.360 1.00 88.69 89 LEU A C 1
ATOM 731 O O . LEU A 1 89 ? 10.229 -11.205 -8.460 1.00 88.69 89 LEU A O 1
ATOM 735 N N . ASP A 1 90 ? 11.550 -11.137 -6.640 1.00 93.31 90 ASP A N 1
ATOM 736 C CA . ASP A 1 90 ? 12.507 -12.154 -7.088 1.00 93.31 90 ASP A CA 1
ATOM 737 C C . ASP A 1 90 ? 11.840 -13.538 -7.242 1.00 93.31 90 ASP A C 1
ATOM 739 O O . ASP A 1 90 ? 12.232 -14.331 -8.099 1.00 93.31 90 ASP A O 1
ATOM 743 N N . ARG A 1 91 ? 10.791 -13.824 -6.456 1.00 93.31 91 ARG A N 1
ATOM 744 C CA . ARG A 1 91 ? 9.951 -15.031 -6.582 1.00 93.31 91 ARG A CA 1
ATOM 745 C C . ARG A 1 91 ? 8.917 -14.951 -7.708 1.00 93.31 91 ARG A C 1
ATOM 747 O O . ARG A 1 91 ? 8.324 -15.975 -8.041 1.00 93.31 91 ARG A O 1
ATOM 754 N N . GLY A 1 92 ? 8.697 -13.772 -8.291 1.00 88.06 92 GLY A N 1
ATOM 755 C CA . GLY A 1 92 ? 7.667 -13.552 -9.304 1.00 88.06 92 GLY A CA 1
ATOM 756 C C . GLY A 1 92 ? 6.241 -13.662 -8.758 1.00 88.06 92 GLY A C 1
ATOM 757 O O . GLY A 1 92 ? 5.340 -14.050 -9.497 1.00 88.06 92 GLY A O 1
ATOM 758 N N . GLU A 1 93 ? 6.024 -13.361 -7.474 1.00 86.38 93 GLU A N 1
ATOM 759 C CA . GLU A 1 93 ? 4.683 -13.354 -6.885 1.00 86.38 93 GLU A CA 1
ATOM 760 C C . GLU A 1 93 ? 3.873 -12.167 -7.429 1.00 86.38 93 GLU A C 1
ATOM 762 O O . GLU A 1 93 ? 4.276 -11.011 -7.311 1.00 86.38 93 GLU A O 1
ATOM 767 N N . THR A 1 94 ? 2.718 -12.454 -8.034 1.00 79.81 94 THR A N 1
ATOM 768 C CA . THR A 1 94 ? 1.849 -11.458 -8.696 1.00 79.81 94 THR A CA 1
ATOM 769 C C . THR A 1 94 ? 0.575 -11.137 -7.907 1.00 79.81 94 THR A C 1
ATOM 771 O O . THR A 1 94 ? -0.244 -10.317 -8.332 1.00 79.81 94 THR A O 1
ATOM 774 N N . PHE A 1 95 ? 0.390 -11.778 -6.751 1.00 74.81 95 PHE A N 1
ATOM 775 C CA . PHE A 1 95 ? -0.792 -11.615 -5.909 1.00 74.81 95 PHE A CA 1
ATOM 776 C C . PHE A 1 95 ? -0.723 -10.329 -5.080 1.00 74.81 95 PHE A C 1
ATOM 778 O O . PHE A 1 95 ? 0.287 -10.012 -4.452 1.00 74.81 95 PHE A O 1
ATOM 785 N N . TYR A 1 96 ? -1.836 -9.607 -5.046 1.00 71.19 96 TYR A N 1
ATOM 786 C CA . TYR A 1 96 ? -2.068 -8.413 -4.248 1.00 71.19 96 TYR A CA 1
ATOM 787 C C . TYR A 1 96 ? -3.161 -8.688 -3.222 1.00 71.19 96 TYR A C 1
ATOM 789 O O . TYR A 1 96 ? -4.221 -9.218 -3.545 1.00 71.19 96 TYR A O 1
ATOM 797 N N . LEU A 1 97 ? -2.897 -8.335 -1.960 1.00 64.88 97 LEU A N 1
ATOM 798 C CA . LEU A 1 97 ? -3.736 -8.727 -0.820 1.00 64.88 97 LEU A CA 1
ATOM 799 C C . LEU A 1 97 ? -3.889 -10.266 -0.731 1.00 64.88 97 LEU A C 1
ATOM 801 O O . LEU A 1 97 ? -3.297 -11.013 -1.507 1.00 64.88 97 LEU A O 1
ATOM 805 N N . MET A 1 98 ? -4.614 -10.777 0.267 1.00 60.78 98 MET A N 1
ATOM 806 C CA . MET A 1 98 ? -4.810 -12.224 0.473 1.00 60.78 98 MET A CA 1
ATOM 807 C C . MET A 1 98 ? -5.708 -12.837 -0.625 1.00 60.78 98 MET A C 1
ATOM 809 O O . MET A 1 98 ? -6.843 -13.214 -0.349 1.00 60.78 98 MET A O 1
ATOM 813 N N . GLY A 1 99 ? -5.206 -12.930 -1.862 1.00 58.38 99 GLY A N 1
ATOM 814 C CA . GLY A 1 99 ? -5.815 -13.697 -2.952 1.00 58.38 99 GLY A CA 1
ATOM 815 C C . GLY A 1 99 ? -6.336 -12.918 -4.165 1.00 58.38 99 GLY A C 1
ATOM 816 O O . GLY A 1 99 ? -6.977 -13.544 -5.007 1.00 58.38 99 GLY A O 1
ATOM 817 N N . GLU A 1 100 ? -6.083 -11.611 -4.309 1.00 58.66 100 GLU A N 1
ATOM 818 C CA . GLU A 1 100 ? -6.475 -10.880 -5.526 1.00 58.66 100 GLU A CA 1
ATOM 819 C C . GLU A 1 100 ? -5.291 -10.772 -6.498 1.00 58.66 100 GLU A C 1
ATOM 821 O O . GLU A 1 100 ? -4.283 -10.130 -6.231 1.00 58.66 100 GLU A O 1
ATOM 826 N N . GLU A 1 101 ? -5.373 -11.425 -7.656 1.00 57.72 101 GLU A N 1
ATOM 827 C CA . GLU A 1 101 ? -4.355 -11.266 -8.697 1.00 57.72 101 GLU A CA 1
ATOM 828 C C . GLU A 1 101 ? -4.447 -9.849 -9.287 1.00 57.72 101 GLU A C 1
ATOM 830 O O . GLU A 1 101 ? -5.501 -9.445 -9.796 1.00 57.72 101 GLU A O 1
ATOM 835 N N . LEU A 1 102 ? -3.347 -9.084 -9.253 1.00 58.97 102 LEU A N 1
ATOM 836 C CA . LEU A 1 102 ? -3.274 -7.846 -10.026 1.00 58.97 102 LEU A CA 1
ATOM 837 C C . LEU A 1 102 ? -3.302 -8.242 -11.490 1.00 58.97 102 LEU A C 1
ATOM 839 O O . LEU A 1 102 ? -2.305 -8.717 -12.032 1.00 58.97 102 LEU A O 1
ATOM 843 N N . LYS A 1 103 ? -4.449 -8.048 -12.146 1.00 54.12 103 LYS A N 1
ATOM 844 C CA . LYS A 1 103 ? -4.545 -8.251 -13.589 1.00 54.12 103 LYS A CA 1
ATOM 845 C C . LYS A 1 103 ? -3.454 -7.414 -14.242 1.00 54.12 103 LYS A C 1
ATOM 847 O O . LYS A 1 103 ? -3.503 -6.184 -14.203 1.00 54.12 103 LYS A O 1
ATOM 852 N N . HIS A 1 104 ? -2.471 -8.099 -14.822 1.00 50.56 104 HIS A N 1
ATOM 853 C CA . HIS A 1 104 ? -1.433 -7.501 -15.638 1.00 50.56 104 HIS A CA 1
ATOM 854 C C . HIS A 1 104 ? -2.126 -6.768 -16.790 1.00 50.56 104 HIS A C 1
ATOM 856 O O . HIS A 1 104 ? -2.42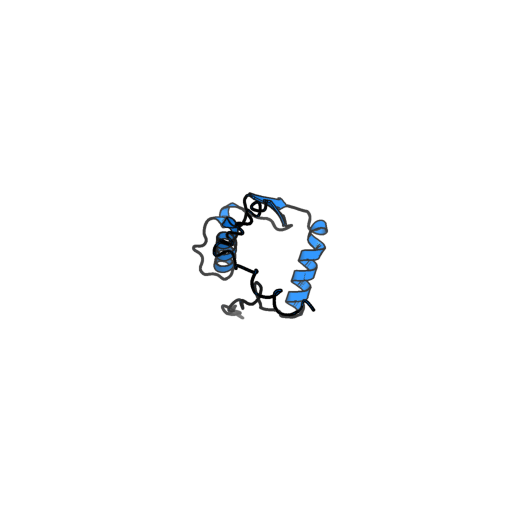5 -7.355 -17.829 1.00 50.56 104 HIS A O 1
ATOM 862 N N . HIS A 1 105 ? -2.391 -5.471 -16.631 1.00 46.22 105 HIS A N 1
ATOM 863 C CA . HIS A 1 105 ? -2.486 -4.610 -17.794 1.00 46.22 105 HIS A CA 1
ATOM 864 C C . HIS A 1 105 ? -1.084 -4.604 -18.375 1.00 46.22 105 HIS A C 1
ATOM 866 O O . HIS A 1 105 ? -0.183 -3.967 -17.836 1.00 46.22 105 HIS A O 1
ATOM 872 N N . SER A 1 106 ? -0.911 -5.444 -19.395 1.00 40.34 106 SER A N 1
ATOM 873 C CA . SER A 1 106 ? 0.297 -5.623 -20.182 1.00 40.34 106 SER A CA 1
ATOM 874 C C . SER A 1 106 ? 1.067 -4.312 -20.251 1.00 40.34 106 SER A C 1
ATOM 876 O O . SER A 1 106 ? 0.629 -3.369 -20.915 1.00 40.34 106 SER A O 1
ATOM 878 N N . PHE A 1 107 ? 2.217 -4.256 -19.581 1.00 47.88 107 PHE A N 1
ATOM 879 C CA . PHE A 1 107 ? 3.264 -3.344 -19.994 1.00 47.88 107 PHE A CA 1
ATOM 880 C C . PHE A 1 107 ? 3.628 -3.802 -21.398 1.00 47.88 107 PHE A C 1
ATOM 882 O O . PHE A 1 107 ? 4.397 -4.746 -21.577 1.00 47.88 107 PHE A O 1
ATOM 889 N N . ALA A 1 108 ? 2.984 -3.208 -22.401 1.00 37.66 108 ALA A N 1
ATOM 890 C CA . ALA A 1 108 ? 3.485 -3.264 -23.749 1.00 37.66 108 ALA A CA 1
ATOM 891 C C . ALA A 1 108 ? 4.884 -2.655 -23.658 1.00 37.66 108 ALA A C 1
ATOM 893 O O . ALA A 1 108 ? 5.048 -1.442 -23.549 1.00 37.66 108 ALA A O 1
ATOM 894 N N . SER A 1 109 ? 5.895 -3.523 -23.579 1.00 45.00 109 SER A N 1
ATOM 895 C CA . SER A 1 109 ? 7.256 -3.164 -23.921 1.00 45.00 109 SER A CA 1
ATOM 896 C C . SER A 1 109 ? 7.198 -2.683 -25.358 1.00 45.00 109 SER A C 1
ATOM 898 O O . SER A 1 109 ? 7.255 -3.478 -26.294 1.00 45.00 109 SER A O 1
ATOM 900 N N . GLU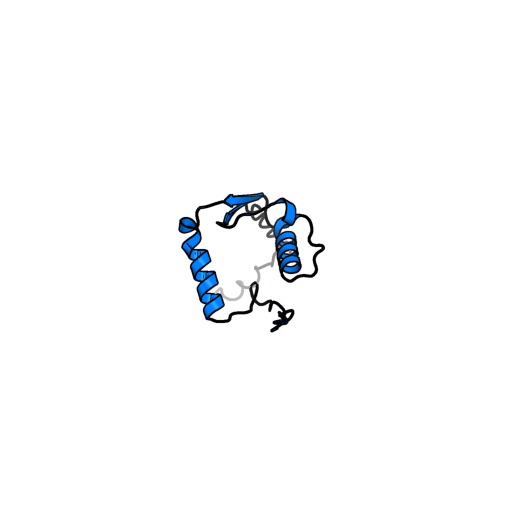 A 1 110 ? 7.062 -1.376 -25.531 1.00 43.62 110 GLU A N 1
ATOM 901 C CA . GLU A 1 110 ? 7.418 -0.713 -26.768 1.00 43.62 110 GLU A CA 1
ATOM 902 C C . GLU A 1 110 ? 8.943 -0.836 -26.880 1.00 43.62 110 GLU A C 1
ATOM 904 O O . GLU A 1 110 ? 9.710 0.025 -26.458 1.00 43.62 110 GLU A O 1
ATOM 909 N N . ARG A 1 111 ? 9.395 -2.000 -27.359 1.00 44.91 111 ARG A N 1
ATOM 910 C CA . ARG A 1 111 ? 10.729 -2.145 -27.922 1.00 44.91 111 ARG A CA 1
ATOM 911 C C . ARG A 1 111 ? 10.721 -1.355 -29.226 1.00 44.91 111 ARG A C 1
ATOM 913 O O . ARG A 1 111 ? 10.099 -1.787 -30.197 1.00 44.91 111 ARG A O 1
ATOM 920 N N . ARG A 1 112 ? 11.411 -0.222 -29.234 1.00 46.34 112 ARG A N 1
ATOM 921 C CA . ARG A 1 112 ? 12.013 0.362 -30.430 1.00 46.34 112 ARG A CA 1
ATOM 922 C C . ARG A 1 112 ? 13.457 0.704 -30.125 1.00 46.34 112 ARG A C 1
ATOM 924 O O . ARG A 1 112 ? 13.702 1.202 -29.006 1.00 46.34 112 ARG A O 1
#

Organism: NCBI:txid34289

InterPro domains:
  IPR002156 Ribonuclease H domain [PF13456] (31-87)

Sequence (112 aa):
MAEYERMKAMKIPPNMNRNYRIEEDIPRVTIHFDAVFDSRNFKSAIDKSVIGAIIRDIQNKKPCFQEIIFQHIHKSGNLHAHRLAKDTLDRGETFYLMGEELKHHSFASERR

Radius of gyration: 25.14 Å; chains: 1; bounding box: 53×60×73 Å

Secondary structure (DSSP, 8-state):
---SSSSS-----S-----------PPEEEEEE-S---GGGGG-TT--SHHHHHHHHHHHHGGG-SEEEEEE--GGGGHHHHHHHHHHHHTT--EETTTEE-----------